Protein AF-A0A3B8K6Z4-F1 (afdb_monomer)

Solvent-accessible surface area (backbone atoms only — not comparable to full-atom values): 6660 Å² total; per-residue (Å²): 126,43,79,52,74,55,60,51,75,61,90,79,35,36,38,36,61,75,48,98,77,53,40,76,33,45,74,73,35,62,36,87,26,73,33,41,31,27,54,95,90,34,55,27,27,73,47,72,39,35,55,56,44,76,47,80,40,57,29,66,82,44,105,39,59,86,55,64,73,95,36,80,36,83,47,77,42,48,54,38,34,87,68,86,64,94,81,50,90,56,41,62,40,37,69,40,63,72,88,80,45,79,64,74,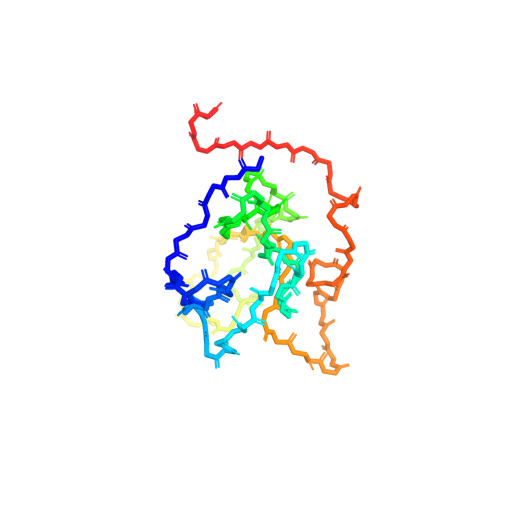60,46,82,89,78,109

Foldseek 3Di:
DAFDPQWDDDPQWIFHRPDPQRDIAGAQDDDPQRAWHHHPSTTDGNWAQFFQDWDWDAPCVDPCCVPPHPDIDIDTAAATDPDDDPDDPPCCRHPNDSVVTDDGDDPVND

Nearest PDB structures (foldseek):
  6jyx-assembly1_A  TM=2.987E-01  e=4.321E+00  Streptococcus pneumoniae TIGR4

Radius of gyration: 16.43 Å; Cα contacts (8 Å, |Δi|>4): 193; chains: 1; bounding box: 33×28×46 Å

Mean predicted aligned error: 4.69 Å

Structure (mmCIF, N/CA/C/O backbone):
data_AF-A0A3B8K6Z4-F1
#
_entry.id   AF-A0A3B8K6Z4-F1
#
loop_
_atom_site.group_PDB
_atom_site.id
_atom_site.type_symbol
_atom_site.label_atom_id
_atom_site.label_alt_id
_atom_site.label_comp_id
_atom_site.label_asym_id
_atom_site.label_entity_id
_atom_site.label_seq_id
_atom_site.pdbx_PDB_ins_code
_atom_site.Cartn_x
_atom_site.Cartn_y
_atom_site.Cartn_z
_atom_site.occupancy
_atom_site.B_iso_or_equiv
_atom_site.auth_seq_id
_atom_site.auth_comp_id
_atom_site.auth_asym_id
_atom_site.auth_atom_id
_atom_site.pdbx_PDB_model_num
ATOM 1 N N . MET A 1 1 ? -7.328 12.685 4.405 1.00 75.38 1 MET A N 1
ATOM 2 C CA . MET A 1 1 ? -7.515 11.283 4.851 1.00 75.38 1 MET A CA 1
ATOM 3 C C . MET A 1 1 ? -8.805 10.777 4.235 1.00 75.38 1 MET A C 1
ATOM 5 O O . MET A 1 1 ? -9.755 11.546 4.183 1.00 75.38 1 MET A O 1
ATOM 9 N N . ARG A 1 2 ? -8.834 9.545 3.719 1.00 90.44 2 ARG A N 1
ATOM 10 C CA . ARG A 1 2 ? -10.030 8.961 3.083 1.00 90.44 2 ARG A CA 1
ATOM 11 C C . ARG A 1 2 ? -10.432 7.709 3.846 1.00 90.44 2 ARG A C 1
ATOM 13 O O . ARG A 1 2 ? -9.551 6.926 4.194 1.00 90.44 2 ARG A O 1
ATOM 20 N N . GLU A 1 3 ? -11.723 7.517 4.098 1.00 96.25 3 GLU A N 1
ATOM 21 C CA . GLU A 1 3 ? -12.206 6.281 4.718 1.00 96.25 3 GLU A CA 1
ATOM 22 C C . GLU A 1 3 ? -11.796 5.070 3.863 1.00 96.25 3 GLU A C 1
ATOM 24 O O . GLU A 1 3 ? -11.894 5.075 2.631 1.00 96.25 3 GLU A O 1
ATOM 29 N N . ALA A 1 4 ? -11.239 4.062 4.526 1.00 96.19 4 ALA A N 1
ATOM 30 C CA . ALA A 1 4 ? -10.802 2.825 3.915 1.00 96.19 4 ALA A CA 1
ATOM 31 C C . ALA A 1 4 ? -12.005 1.951 3.537 1.00 96.19 4 ALA A C 1
ATOM 33 O O . ALA A 1 4 ? -13.109 2.115 4.039 1.00 96.19 4 ALA A O 1
ATOM 34 N N . ARG A 1 5 ? -11.771 0.979 2.657 1.00 94.94 5 ARG A N 1
ATOM 35 C CA . ARG A 1 5 ? -12.731 -0.085 2.344 1.00 94.94 5 ARG A CA 1
ATOM 36 C C . ARG A 1 5 ? -12.217 -1.403 2.918 1.00 94.94 5 ARG A C 1
ATOM 38 O O . ARG A 1 5 ? -11.028 -1.489 3.230 1.00 94.94 5 ARG A O 1
ATOM 45 N N . TYR A 1 6 ? -13.092 -2.407 2.966 1.00 96.62 6 TYR A N 1
ATOM 46 C CA . TYR A 1 6 ? -12.767 -3.781 3.371 1.00 96.62 6 TYR A CA 1
ATOM 47 C C . TYR A 1 6 ? -12.319 -3.869 4.834 1.00 96.62 6 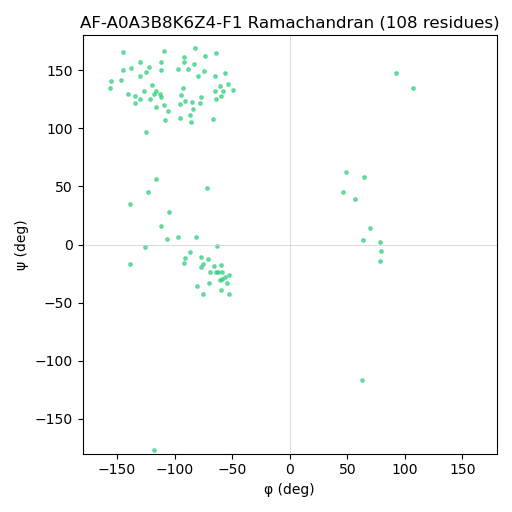TYR A C 1
ATOM 49 O O . TYR A 1 6 ? -11.191 -4.255 5.141 1.00 96.62 6 TYR A O 1
ATOM 57 N N . TYR A 1 7 ? -13.196 -3.427 5.733 1.00 98.00 7 TYR A N 1
ATOM 58 C CA . TYR A 1 7 ? -13.031 -3.631 7.162 1.00 98.00 7 TYR A CA 1
ATOM 59 C C . TYR A 1 7 ? -14.385 -3.848 7.830 1.00 98.00 7 TYR A C 1
ATOM 61 O O . TYR A 1 7 ? -15.395 -3.291 7.391 1.00 98.00 7 TYR A O 1
ATOM 69 N N . THR A 1 8 ? -14.389 -4.609 8.915 1.00 97.81 8 THR A N 1
ATOM 70 C CA . THR A 1 8 ? -15.545 -4.767 9.797 1.00 97.81 8 THR A CA 1
ATOM 71 C C . THR A 1 8 ? -15.266 -4.123 11.152 1.00 97.81 8 THR A C 1
ATOM 73 O O . THR A 1 8 ? -14.116 -3.911 11.547 1.00 97.81 8 THR A O 1
ATOM 76 N N . ARG A 1 9 ? -16.331 -3.759 11.867 1.00 95.69 9 ARG A N 1
ATOM 77 C CA . ARG A 1 9 ? -16.248 -3.223 1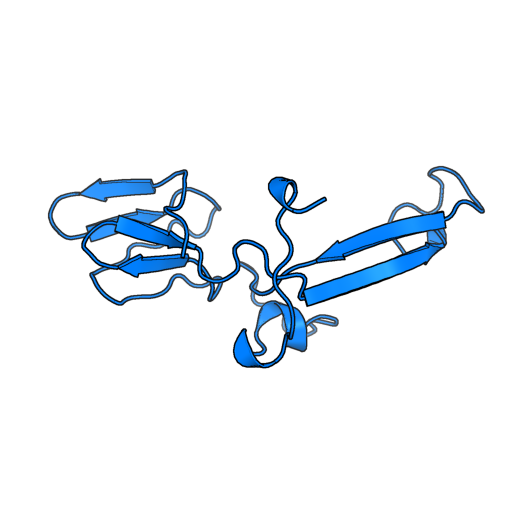3.228 1.00 95.69 9 ARG A CA 1
ATOM 78 C C . ARG A 1 9 ? -16.835 -4.238 14.195 1.00 95.69 9 ARG A C 1
ATOM 80 O O . ARG A 1 9 ? -17.975 -4.660 14.019 1.00 95.69 9 ARG A O 1
ATOM 87 N N . GLN A 1 10 ? -16.076 -4.587 15.226 1.00 92.25 10 GLN A N 1
ATOM 88 C CA . GLN A 1 10 ? -16.514 -5.488 16.289 1.00 92.25 10 GLN A CA 1
ATOM 89 C C . GLN A 1 10 ? -16.324 -4.770 17.628 1.00 92.25 10 GLN A C 1
ATOM 91 O O . GLN A 1 10 ? -15.224 -4.679 18.168 1.00 92.25 10 GLN A O 1
ATOM 96 N N . GLY A 1 11 ? -17.405 -4.169 18.132 1.00 90.56 11 GLY A N 1
ATOM 97 C CA . GLY A 1 11 ? -17.351 -3.305 19.313 1.00 90.56 11 GLY A CA 1
ATOM 98 C C . GLY A 1 11 ? -16.477 -2.064 19.087 1.00 90.56 11 GLY A C 1
ATOM 99 O O . GLY A 1 11 ? -16.801 -1.200 18.263 1.00 90.56 11 GLY A O 1
ATOM 100 N N . ALA A 1 12 ? -15.387 -1.962 19.851 1.00 89.56 12 ALA A N 1
ATOM 101 C CA . ALA A 1 12 ? -14.423 -0.863 19.766 1.00 89.56 12 ALA A CA 1
ATOM 102 C C . ALA A 1 12 ? -13.269 -1.133 18.783 1.00 89.56 12 ALA A C 1
ATOM 104 O O . ALA A 1 12 ? -12.528 -0.208 18.459 1.00 89.56 12 ALA A O 1
ATOM 105 N N . GLU A 1 13 ? -13.117 -2.371 18.309 1.00 94.75 13 GLU A N 1
ATOM 106 C CA . GLU A 1 13 ? -12.033 -2.762 17.411 1.00 94.75 13 GLU A CA 1
ATOM 107 C C . GLU A 1 13 ? -12.469 -2.756 15.945 1.00 94.75 13 GLU A C 1
ATOM 109 O O . GLU A 1 13 ? -13.629 -2.997 15.588 1.00 94.75 13 GLU A O 1
ATOM 114 N N . ILE A 1 14 ? -11.488 -2.501 15.086 1.00 98.00 14 ILE A N 1
ATOM 115 C CA . ILE A 1 14 ? -11.602 -2.505 13.636 1.00 98.00 14 ILE A CA 1
ATOM 116 C C . ILE A 1 14 ? -10.776 -3.659 13.081 1.00 98.00 14 ILE A C 1
ATOM 118 O O . ILE A 1 14 ? -9.591 -3.794 13.382 1.00 98.00 14 ILE A O 1
ATOM 122 N N . PHE A 1 15 ? -11.396 -4.464 12.229 1.00 98.06 15 PHE A N 1
ATOM 123 C CA . PHE A 1 15 ? -10.787 -5.616 11.577 1.00 98.06 15 PHE A CA 1
ATOM 124 C C . PHE A 1 15 ? -10.574 -5.279 10.106 1.00 98.06 15 PHE A C 1
ATOM 126 O O . PHE A 1 15 ? -11.533 -5.168 9.350 1.00 98.06 15 PHE A O 1
ATOM 133 N N . CYS A 1 16 ? -9.324 -5.056 9.703 1.00 98.12 16 CYS A N 1
ATOM 134 C CA . CYS A 1 16 ? -8.966 -4.745 8.321 1.00 98.12 16 CYS A CA 1
ATOM 135 C C . CYS A 1 16 ? -8.816 -6.033 7.506 1.00 98.12 16 CYS A C 1
ATOM 137 O O . CYS A 1 16 ? -7.890 -6.800 7.739 1.00 98.12 16 CYS A O 1
ATOM 139 N N . GLU A 1 17 ? -9.664 -6.221 6.501 1.00 97.62 17 GLU A N 1
ATOM 140 C CA . GLU A 1 17 ? -9.758 -7.441 5.683 1.00 97.62 17 GLU A CA 1
ATOM 14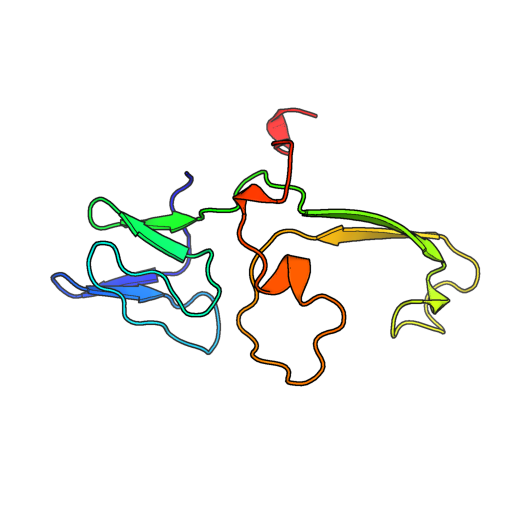1 C C . GLU A 1 17 ? -9.178 -7.238 4.272 1.00 97.62 17 GLU A C 1
ATOM 143 O O . GLU A 1 17 ? -9.241 -8.113 3.415 1.00 97.62 17 GLU A O 1
ATOM 148 N N . LEU A 1 18 ? -8.590 -6.067 4.006 1.00 97.25 18 LEU A N 1
ATOM 149 C CA . LEU A 1 18 ? -8.058 -5.707 2.689 1.00 97.25 18 LEU A CA 1
ATOM 150 C C . LEU A 1 18 ? -6.949 -6.653 2.199 1.00 97.25 18 LEU A C 1
ATOM 152 O O . LEU A 1 18 ? -6.741 -6.794 0.995 1.00 97.25 18 LEU A O 1
ATOM 156 N N . CYS A 1 19 ? -6.173 -7.231 3.113 1.00 97.19 19 CYS A N 1
ATOM 157 C CA . CYS A 1 19 ? -5.079 -8.126 2.766 1.00 97.19 19 CYS A CA 1
ATOM 158 C C . CYS A 1 19 ? -4.943 -9.246 3.806 1.00 97.19 19 CYS A C 1
ATOM 160 O O . CYS A 1 19 ? -5.439 -9.081 4.921 1.00 97.19 19 CYS A O 1
ATOM 162 N N . PRO A 1 20 ? -4.187 -10.320 3.509 1.00 97.19 20 PRO A N 1
ATOM 163 C CA . PRO A 1 20 ? -4.096 -11.505 4.373 1.00 97.19 20 PRO A CA 1
ATOM 164 C C . PRO A 1 20 ? -3.493 -11.291 5.773 1.00 97.19 20 PRO A C 1
ATOM 166 O O . PRO A 1 20 ? -3.365 -12.242 6.529 1.00 97.19 20 PRO A O 1
ATOM 169 N N . GLN A 1 21 ? -3.063 -10.071 6.114 1.00 97.38 21 GLN A N 1
ATOM 170 C CA . GLN A 1 21 ? -2.562 -9.736 7.453 1.00 97.38 21 GLN A CA 1
ATOM 171 C C . GLN A 1 21 ? -3.685 -9.567 8.484 1.00 97.38 21 GLN A C 1
ATOM 173 O O . GLN A 1 21 ? -3.394 -9.575 9.675 1.00 97.38 21 GLN A O 1
ATOM 178 N N . GLU A 1 22 ? -4.928 -9.340 8.035 1.00 96.81 22 GLU A N 1
ATOM 179 C CA . GLU A 1 22 ? -6.131 -9.289 8.883 1.00 96.81 22 GLU A CA 1
ATOM 180 C C . GLU A 1 22 ? -5.960 -8.447 10.163 1.00 96.81 22 GLU A C 1
ATOM 182 O O . GLU A 1 22 ? -6.298 -8.861 11.274 1.00 96.81 22 GLU A O 1
ATOM 187 N N . CYS A 1 23 ? -5.355 -7.258 10.025 1.00 98.00 23 CYS A N 1
ATOM 188 C CA . CYS A 1 23 ? -4.960 -6.451 11.176 1.00 98.00 23 CYS A CA 1
ATOM 189 C C . CYS A 1 23 ? -6.174 -6.094 12.047 1.00 98.00 23 CYS A C 1
ATOM 191 O O . CYS A 1 23 ? -7.138 -5.504 11.554 1.00 98.00 23 CYS A O 1
ATOM 193 N N . ARG A 1 24 ? -6.064 -6.369 13.350 1.00 98.00 24 ARG A N 1
ATOM 194 C CA . ARG A 1 24 ? -7.002 -5.928 14.390 1.00 98.00 24 ARG A CA 1
ATOM 195 C C . ARG A 1 24 ? -6.466 -4.656 15.017 1.00 98.00 24 ARG A C 1
ATOM 197 O O . ARG A 1 24 ? -5.328 -4.641 15.483 1.00 98.00 24 ARG A O 1
ATOM 204 N N . LEU A 1 25 ? -7.242 -3.586 14.936 1.00 98.19 25 LEU A N 1
ATOM 205 C CA . LEU A 1 25 ? -6.786 -2.245 15.259 1.00 98.19 25 LEU A CA 1
ATOM 206 C C . LEU A 1 25 ? -7.769 -1.567 16.209 1.00 98.19 25 LEU A C 1
ATOM 208 O O . LEU A 1 25 ? -8.955 -1.432 15.911 1.00 98.19 25 LEU A O 1
ATOM 212 N N . ALA A 1 26 ? -7.244 -1.094 17.330 1.00 97.88 26 ALA A N 1
ATOM 213 C CA . ALA A 1 26 ? -7.903 -0.150 18.214 1.00 97.88 26 ALA A CA 1
ATOM 214 C C . ALA A 1 26 ? -7.725 1.293 17.709 1.00 97.88 26 ALA A C 1
ATOM 216 O O . ALA A 1 26 ? -6.911 1.571 16.823 1.00 97.88 26 ALA A O 1
ATOM 217 N N . GLU A 1 27 ? -8.466 2.226 18.307 1.00 97.44 27 GLU A N 1
ATOM 218 C CA . GLU A 1 27 ? -8.369 3.660 18.015 1.00 97.44 27 GLU A CA 1
ATOM 219 C C . GLU A 1 27 ? -6.911 4.157 18.045 1.00 97.44 27 GLU A C 1
ATOM 221 O O . GLU A 1 27 ? -6.131 3.833 18.942 1.00 97.44 27 GLU A O 1
ATOM 226 N N . GLY A 1 28 ? -6.520 4.925 17.026 1.00 96.94 28 GLY A N 1
ATOM 227 C CA . GLY A 1 28 ? -5.170 5.465 16.880 1.00 96.94 28 GLY A CA 1
ATOM 228 C C . GLY A 1 28 ? -4.114 4.480 16.362 1.00 96.94 28 GLY A C 1
ATOM 229 O O . GLY A 1 28 ? -3.047 4.939 15.926 1.00 96.94 28 GLY A O 1
ATOM 230 N N . GLN A 1 29 ? -4.382 3.168 16.345 1.00 97.75 29 GLN A N 1
ATOM 231 C CA . GLN A 1 29 ? -3.441 2.162 15.845 1.00 97.75 29 GLN A CA 1
ATOM 232 C C . GLN A 1 29 ? -3.345 2.170 14.319 1.00 97.75 29 GLN A C 1
ATOM 234 O O . GLN A 1 29 ? -4.297 2.478 13.601 1.00 97.75 29 GLN A O 1
ATOM 239 N N . THR A 1 30 ? -2.160 1.817 13.821 1.00 96.62 30 THR A N 1
ATOM 240 C CA . THR A 1 30 ? -1.862 1.711 12.390 1.00 96.62 30 THR A CA 1
ATOM 241 C C . THR A 1 30 ? -1.528 0.265 12.054 1.00 96.62 30 THR A C 1
ATOM 243 O O . THR A 1 30 ? -0.741 -0.372 12.748 1.00 96.62 30 THR A O 1
ATOM 246 N N . GLY A 1 31 ? -2.136 -0.252 10.990 1.00 96.62 31 GLY A N 1
ATOM 247 C CA . GLY A 1 31 ? -1.887 -1.593 10.487 1.00 96.62 31 GLY A CA 1
ATOM 248 C C . GLY A 1 31 ? -0.459 -1.772 9.998 1.00 96.62 31 GLY A C 1
ATOM 249 O O . GLY A 1 31 ? 0.260 -0.815 9.705 1.00 96.62 31 GLY A O 1
ATOM 250 N N . VAL A 1 32 ? -0.075 -3.033 9.832 1.00 96.25 32 VAL A N 1
ATOM 251 C CA . VAL A 1 32 ? 1.301 -3.427 9.514 1.00 96.25 32 VAL A CA 1
ATOM 252 C C . VAL A 1 32 ? 1.835 -2.818 8.208 1.00 96.25 32 VAL A C 1
ATOM 254 O O . VAL A 1 32 ? 3.039 -2.633 8.041 1.00 96.25 32 VAL A O 1
ATOM 257 N N . CYS A 1 33 ? 0.936 -2.449 7.291 1.00 95.44 33 CYS A N 1
ATOM 258 C CA . CYS A 1 33 ? 1.277 -1.767 6.045 1.00 95.44 33 CYS A CA 1
ATOM 259 C C . CYS A 1 33 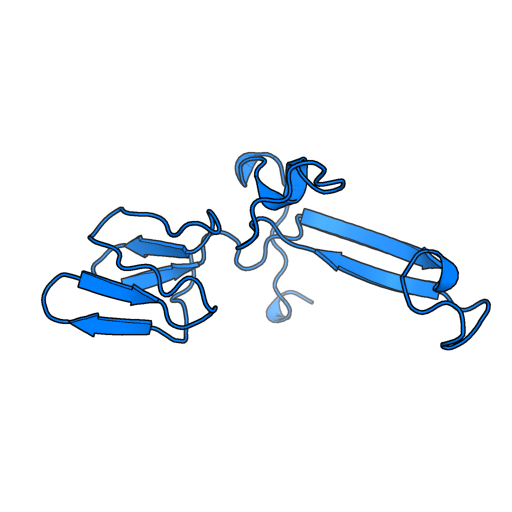? 1.738 -0.310 6.215 1.00 95.44 33 CYS A C 1
ATOM 261 O O . CYS A 1 33 ? 2.220 0.281 5.254 1.00 95.44 33 CYS A O 1
ATOM 263 N N . GLY A 1 34 ? 1.560 0.283 7.400 1.00 94.25 34 GLY A N 1
ATOM 264 C CA . GLY A 1 34 ? 1.943 1.661 7.717 1.00 94.25 34 GLY A CA 1
ATOM 265 C C . GLY A 1 34 ? 0.978 2.742 7.216 1.00 94.25 34 GLY A C 1
ATOM 266 O O . GLY A 1 34 ? 1.158 3.910 7.546 1.00 94.25 34 GLY A O 1
ATOM 267 N N . VAL A 1 35 ? -0.057 2.380 6.447 1.00 94.50 35 VAL A N 1
ATOM 268 C CA . VAL A 1 35 ? -0.933 3.356 5.762 1.00 94.50 35 VAL A CA 1
ATOM 269 C C . VAL A 1 35 ? -2.425 3.202 6.048 1.00 94.50 35 VAL A C 1
ATOM 271 O O . VAL A 1 35 ? -3.221 4.012 5.574 1.00 94.50 35 VAL A O 1
ATOM 274 N N . ARG A 1 36 ? -2.823 2.197 6.834 1.00 96.31 36 ARG A N 1
ATOM 275 C CA . ARG A 1 36 ? -4.200 2.022 7.322 1.00 96.31 36 ARG A CA 1
ATOM 276 C C . ARG A 1 36 ? -4.232 2.319 8.808 1.00 96.31 36 ARG A C 1
ATOM 278 O O . ARG A 1 36 ? -3.525 1.653 9.553 1.00 96.31 36 ARG A O 1
ATOM 285 N N . ARG A 1 37 ? -5.018 3.303 9.231 1.00 96.94 37 ARG A N 1
ATOM 286 C CA . ARG A 1 37 ? -5.083 3.752 10.626 1.00 96.94 37 ARG A CA 1
ATOM 287 C C . ARG A 1 37 ? -6.521 3.821 11.095 1.00 96.94 37 ARG A C 1
ATOM 289 O O . ARG A 1 37 ? -7.378 4.184 10.301 1.00 96.94 37 ARG A O 1
ATOM 296 N N . VAL A 1 38 ? -6.780 3.504 12.357 1.00 97.94 38 VAL A N 1
ATOM 297 C CA . VAL A 1 38 ? -8.083 3.795 12.961 1.00 97.94 38 VAL A CA 1
ATOM 298 C C . VAL A 1 38 ? -8.077 5.230 13.473 1.00 97.94 38 VAL A C 1
ATOM 300 O O . VAL A 1 38 ? -7.199 5.601 14.254 1.00 97.94 38 VAL A O 1
ATOM 303 N N . ALA A 1 39 ? -9.020 6.027 12.986 1.00 96.62 39 ALA A N 1
ATOM 304 C CA . ALA A 1 39 ? -9.255 7.395 13.418 1.00 96.62 39 ALA A CA 1
ATOM 305 C C . ALA A 1 39 ? -10.765 7.640 13.486 1.00 96.62 39 ALA A C 1
ATOM 307 O O . ALA A 1 39 ? -11.481 7.338 12.530 1.00 96.62 39 ALA A O 1
ATOM 308 N N . GLU A 1 40 ? -11.235 8.176 14.610 1.00 94.94 40 GLU A N 1
ATOM 309 C CA . GLU A 1 40 ? -12.647 8.494 14.855 1.00 94.94 40 GLU A CA 1
ATOM 310 C C . GLU A 1 40 ? -13.558 7.263 14.696 1.00 94.94 40 GLU A C 1
ATOM 312 O O . GLU A 1 40 ? -14.654 7.322 14.134 1.00 94.94 40 GLU A O 1
ATOM 317 N N . GLY A 1 41 ? -13.088 6.102 15.166 1.00 94.38 41 GLY A N 1
ATOM 318 C CA . GLY A 1 41 ? -13.818 4.838 15.084 1.00 94.38 41 GLY A CA 1
ATOM 319 C C . GLY A 1 41 ? -13.959 4.269 13.669 1.00 94.38 41 GLY A C 1
ATOM 320 O O . GLY A 1 41 ? -14.780 3.373 13.460 1.00 94.38 41 GLY A O 1
ATOM 321 N N . LYS A 1 42 ? -13.188 4.777 12.700 1.00 96.62 42 LYS A N 1
ATOM 322 C CA . LYS A 1 42 ? -13.185 4.337 11.300 1.00 96.62 42 LYS A CA 1
ATOM 323 C C . LYS A 1 42 ? -11.789 3.947 10.852 1.00 96.62 42 LYS A C 1
ATOM 325 O O . LYS A 1 42 ? -10.802 4.555 11.260 1.00 96.62 42 LYS A O 1
ATOM 330 N N . LEU A 1 43 ? -11.695 2.981 9.941 1.00 98.00 43 LEU A N 1
ATOM 331 C CA . LEU A 1 43 ? -10.439 2.736 9.240 1.00 98.00 43 LEU A CA 1
ATOM 332 C C . LEU A 1 43 ? -10.249 3.808 8.162 1.00 98.00 43 LEU A C 1
ATOM 334 O O . LEU A 1 43 ? -11.107 3.987 7.303 1.00 98.00 43 LEU A O 1
ATOM 338 N N . VAL A 1 44 ? -9.109 4.488 8.158 1.00 97.38 44 VAL A N 1
ATOM 339 C CA . VAL A 1 44 ? -8.746 5.499 7.161 1.00 97.38 44 VAL A CA 1
ATOM 340 C C . VAL A 1 44 ? -7.437 5.151 6.459 1.00 97.38 44 VAL A C 1
ATOM 342 O O . VAL A 1 44 ? -6.557 4.477 6.998 1.00 97.38 44 VAL A O 1
ATOM 345 N N . THR A 1 45 ? -7.307 5.634 5.229 1.00 94.56 45 THR A N 1
ATOM 346 C CA . THR A 1 45 ? -6.097 5.568 4.413 1.00 94.56 45 THR A CA 1
ATOM 347 C C . THR A 1 45 ? -5.275 6.842 4.569 1.00 94.56 45 THR A C 1
ATOM 349 O O . THR A 1 45 ? -5.785 7.950 4.368 1.00 94.56 45 THR A O 1
ATOM 352 N N . LEU A 1 46 ? -3.984 6.676 4.862 1.00 92.25 46 LEU A N 1
ATOM 353 C CA . LEU A 1 46 ? -3.029 7.770 5.063 1.00 92.25 46 LEU A CA 1
ATOM 354 C C . LEU A 1 46 ? -2.283 8.202 3.792 1.00 92.25 46 LEU A C 1
ATOM 356 O O . LEU A 1 46 ? -1.701 9.280 3.794 1.00 92.25 46 LEU A O 1
ATOM 360 N N . ASN A 1 47 ? -2.296 7.385 2.738 1.00 91.38 47 ASN A N 1
ATOM 361 C CA . ASN A 1 47 ? -1.565 7.606 1.483 1.00 91.38 47 ASN A CA 1
ATOM 362 C C . ASN A 1 47 ? -2.487 7.899 0.282 1.00 91.38 47 ASN A C 1
ATOM 364 O O . ASN A 1 47 ? -2.073 7.776 -0.868 1.00 91.38 47 ASN A O 1
ATOM 368 N N . TYR A 1 48 ? -3.756 8.248 0.526 1.00 89.88 48 TYR A N 1
ATOM 369 C CA . TYR A 1 48 ? -4.673 8.592 -0.560 1.00 89.88 48 TYR A CA 1
ATOM 370 C C . TYR A 1 48 ? -4.138 9.800 -1.339 1.00 89.88 48 TYR A C 1
ATOM 372 O O . TYR A 1 48 ? -3.702 10.764 -0.713 1.00 89.88 48 TYR A O 1
ATOM 380 N N . ALA A 1 49 ? -4.200 9.735 -2.674 1.00 88.00 49 ALA A N 1
ATOM 381 C CA . ALA A 1 49 ? -3.669 10.741 -3.604 1.00 88.00 49 ALA A CA 1
ATOM 382 C C . ALA A 1 49 ? -2.141 10.934 -3.569 1.00 88.00 49 ALA A C 1
ATOM 384 O O . ALA A 1 49 ? -1.623 11.803 -4.263 1.00 88.00 49 ALA A O 1
ATOM 385 N N . LEU A 1 50 ? -1.406 10.145 -2.779 1.00 88.19 50 LEU A N 1
ATOM 386 C CA . LEU A 1 50 ? 0.040 10.279 -2.649 1.00 88.19 50 LEU A CA 1
ATOM 387 C C . LEU A 1 50 ? 0.743 9.463 -3.739 1.00 88.19 50 LEU A C 1
ATOM 389 O O . LEU A 1 50 ? 0.744 8.227 -3.693 1.00 88.19 50 LEU A O 1
ATOM 393 N N . CYS A 1 51 ? 1.382 10.148 -4.684 1.00 87.25 51 CYS A N 1
ATOM 394 C CA . CYS A 1 51 ? 2.284 9.527 -5.647 1.00 87.25 51 CYS A CA 1
ATOM 395 C C . CYS A 1 51 ? 3.684 9.424 -5.029 1.00 87.25 51 CYS A C 1
ATOM 397 O O . CYS A 1 51 ? 4.389 10.420 -4.903 1.00 87.25 51 CYS A O 1
ATOM 399 N N . GLY A 1 52 ? 4.086 8.219 -4.624 1.00 87.12 52 GLY A N 1
ATOM 400 C CA . GLY A 1 52 ? 5.410 7.984 -4.041 1.00 87.12 52 GLY A CA 1
ATOM 401 C C . GLY A 1 52 ? 6.506 7.858 -5.100 1.00 87.12 52 GLY A C 1
ATOM 402 O O . GLY A 1 52 ? 7.628 8.308 -4.897 1.00 87.12 52 GLY A O 1
ATOM 403 N N . ALA A 1 53 ? 6.181 7.254 -6.242 1.00 88.31 53 ALA A N 1
ATOM 404 C CA . ALA A 1 53 ? 7.075 7.164 -7.387 1.00 88.31 53 ALA A CA 1
ATOM 405 C C . ALA A 1 53 ? 6.274 7.003 -8.679 1.00 88.31 53 ALA A C 1
ATOM 407 O O . ALA A 1 53 ? 5.306 6.239 -8.724 1.00 88.31 53 ALA A O 1
ATOM 408 N N . ILE A 1 54 ? 6.729 7.674 -9.733 1.00 89.50 54 ILE A N 1
ATOM 409 C CA . ILE A 1 54 ? 6.229 7.525 -11.095 1.00 89.50 54 ILE A CA 1
ATOM 410 C C . ILE A 1 54 ? 7.425 7.431 -12.036 1.00 89.50 54 ILE A C 1
ATOM 412 O O . ILE A 1 54 ? 8.324 8.262 -11.962 1.00 89.50 54 ILE A O 1
ATOM 416 N N . ASN A 1 55 ? 7.471 6.400 -12.875 1.00 91.25 55 ASN A N 1
ATOM 417 C CA . ASN A 1 55 ? 8.546 6.210 -13.847 1.00 91.25 55 ASN A CA 1
ATOM 418 C C . ASN A 1 55 ? 8.003 5.558 -15.119 1.00 91.25 55 ASN A C 1
ATOM 420 O O . ASN A 1 55 ? 7.189 4.637 -15.037 1.00 91.25 55 ASN A O 1
ATOM 424 N N . MET A 1 56 ? 8.504 5.999 -16.270 1.00 95.25 56 MET A N 1
ATOM 425 C CA . MET A 1 56 ? 8.437 5.235 -17.515 1.00 95.25 56 MET A CA 1
ATOM 426 C C . MET A 1 56 ? 9.701 4.381 -17.596 1.00 95.25 56 MET A C 1
ATOM 428 O O . MET A 1 56 ? 10.806 4.906 -17.486 1.00 95.25 56 MET A O 1
ATOM 432 N N . ASP A 1 57 ? 9.535 3.072 -17.731 1.00 93.69 57 ASP A N 1
ATOM 433 C CA . ASP A 1 57 ? 10.626 2.103 -17.840 1.00 93.69 57 ASP A CA 1
ATOM 434 C C . ASP A 1 57 ? 10.365 1.186 -19.045 1.00 93.69 57 ASP A C 1
ATOM 436 O O . ASP A 1 57 ? 9.203 0.995 -19.399 1.00 93.69 57 ASP A O 1
ATOM 440 N N . PRO A 1 58 ? 11.387 0.545 -19.634 1.00 94.38 58 PRO A N 1
ATOM 441 C CA . PRO A 1 58 ? 11.160 -0.549 -20.573 1.00 94.38 58 PRO A CA 1
ATOM 442 C C . PRO A 1 58 ? 10.517 -1.745 -19.858 1.00 94.38 58 PRO A C 1
ATOM 444 O O . PRO A 1 58 ? 10.817 -2.032 -18.688 1.00 94.38 58 PRO A O 1
ATOM 447 N N . ILE A 1 59 ? 9.642 -2.466 -20.556 1.00 94.88 59 ILE A N 1
ATOM 448 C CA . ILE A 1 59 ? 8.891 -3.597 -19.997 1.00 94.88 59 ILE A CA 1
ATOM 449 C C . ILE A 1 59 ? 9.794 -4.713 -19.452 1.00 94.88 59 ILE A C 1
ATOM 451 O O . ILE A 1 59 ? 9.457 -5.355 -18.455 1.00 94.88 59 ILE A O 1
ATOM 455 N N . GLU A 1 60 ? 10.990 -4.879 -20.019 1.00 94.75 60 GLU A N 1
ATOM 456 C CA . GLU A 1 60 ? 11.990 -5.880 -19.640 1.00 94.75 60 GLU A CA 1
ATOM 457 C C . GLU A 1 60 ? 12.564 -5.662 -18.234 1.00 94.75 60 GLU A C 1
ATOM 459 O O . GLU A 1 60 ? 13.111 -6.592 -17.640 1.00 94.75 60 GLU A O 1
ATOM 464 N N . LYS A 1 61 ? 12.421 -4.458 -17.661 1.00 92.50 61 LYS A N 1
ATOM 465 C CA . LYS A 1 61 ? 12.784 -4.191 -16.258 1.00 92.50 61 LYS A CA 1
ATOM 466 C C . LYS A 1 61 ? 11.838 -4.899 -15.280 1.00 92.50 61 LYS A C 1
ATOM 468 O O . LYS A 1 61 ? 12.180 -5.098 -14.113 1.00 92.50 61 LYS A O 1
ATOM 473 N N . LYS A 1 62 ? 10.618 -5.226 -15.712 1.00 91.25 62 LYS A N 1
ATOM 474 C CA . LYS A 1 62 ? 9.603 -5.919 -14.907 1.00 91.25 62 LYS A CA 1
ATOM 475 C C . LYS A 1 62 ? 9.715 -7.432 -15.118 1.00 91.25 62 LYS A C 1
ATOM 477 O O . LYS A 1 62 ? 10.268 -7.864 -16.126 1.00 91.25 62 LYS A O 1
ATOM 482 N N . PRO A 1 63 ? 9.163 -8.269 -14.217 1.00 89.44 63 PRO A N 1
ATOM 483 C CA . PRO A 1 63 ? 9.114 -9.724 -14.401 1.00 89.44 63 PRO A CA 1
ATOM 484 C C . PRO A 1 63 ? 8.091 -10.137 -15.485 1.00 89.44 63 PRO A C 1
ATOM 486 O O . PRO A 1 63 ? 7.243 -10.993 -15.259 1.00 89.44 63 PRO A O 1
ATOM 489 N N . LEU A 1 64 ? 8.146 -9.487 -16.651 1.00 89.06 64 LEU A N 1
ATOM 490 C CA . LEU A 1 64 ? 7.228 -9.572 -17.788 1.00 89.06 64 LEU A CA 1
ATOM 491 C C . LEU A 1 64 ? 8.012 -9.584 -19.119 1.00 89.06 64 LEU A C 1
ATOM 493 O O . LEU A 1 64 ? 7.561 -9.035 -20.114 1.00 89.06 64 LEU A O 1
ATOM 497 N N . TYR A 1 65 ? 9.197 -10.200 -19.149 1.00 87.06 65 TYR A N 1
ATOM 498 C CA . TYR A 1 65 ? 10.176 -10.056 -20.241 1.00 87.06 65 TYR A CA 1
ATOM 499 C C . TYR A 1 65 ? 9.644 -10.361 -21.659 1.00 87.06 65 TYR A C 1
ATOM 501 O O . TYR A 1 65 ? 10.062 -9.736 -22.626 1.00 87.06 65 TYR A O 1
ATOM 509 N N . HIS A 1 66 ? 8.709 -11.305 -21.803 1.00 93.31 66 HIS A N 1
ATOM 510 C CA . HIS A 1 66 ? 8.118 -11.666 -23.103 1.00 93.31 66 HIS A CA 1
ATOM 511 C C . HIS A 1 66 ? 6.769 -10.988 -23.387 1.00 93.31 66 HIS A C 1
ATOM 513 O O . HIS A 1 66 ? 6.103 -11.313 -24.369 1.00 93.31 66 HIS A O 1
ATOM 519 N N . PHE A 1 67 ? 6.340 -10.067 -22.529 1.00 93.94 67 PHE A N 1
ATOM 520 C CA . PHE A 1 67 ? 5.100 -9.323 -22.688 1.00 93.94 67 PHE A CA 1
ATOM 521 C C . PHE A 1 67 ? 5.423 -7.992 -23.376 1.00 93.94 67 PHE A C 1
ATOM 523 O O . PHE A 1 67 ? 6.058 -7.145 -22.771 1.00 93.94 67 PHE A O 1
ATOM 530 N N . TYR A 1 68 ? 5.025 -7.832 -24.642 1.00 95.69 68 TYR A N 1
ATOM 531 C CA . TYR A 1 68 ? 5.296 -6.645 -25.480 1.00 95.69 68 TYR A CA 1
ATOM 532 C C . TYR A 1 68 ? 6.764 -6.158 -25.509 1.00 95.69 68 TYR A C 1
ATOM 534 O O . TYR A 1 68 ? 7.032 -5.020 -25.130 1.00 95.69 68 TYR A O 1
ATOM 542 N N . PRO A 1 69 ? 7.723 -6.970 -25.994 1.00 95.50 69 PRO A N 1
ATOM 543 C CA . PRO A 1 69 ? 9.137 -6.586 -26.012 1.00 95.50 69 PRO A CA 1
ATOM 544 C C . PRO A 1 69 ? 9.400 -5.240 -26.707 1.00 95.50 69 PRO A C 1
ATOM 546 O O . PRO A 1 69 ? 8.836 -4.959 -27.768 1.00 95.50 69 PRO A O 1
ATOM 549 N N . GLY A 1 70 ? 10.278 -4.427 -26.120 1.00 94.75 70 GLY A N 1
ATOM 550 C CA . GLY A 1 70 ? 10.669 -3.100 -26.601 1.00 94.75 70 GLY A CA 1
ATOM 551 C C . GLY A 1 70 ? 9.674 -1.975 -26.302 1.00 94.75 70 GLY A C 1
ATOM 552 O O . GLY A 1 70 ? 9.911 -0.847 -26.730 1.00 94.75 70 GLY A O 1
ATOM 553 N N . TRP A 1 71 ? 8.566 -2.255 -25.608 1.00 96.81 71 TRP A N 1
ATOM 554 C CA . TRP A 1 71 ? 7.587 -1.236 -25.225 1.00 96.81 71 TRP A CA 1
ATOM 555 C C . TRP A 1 71 ? 7.920 -0.590 -23.880 1.00 96.81 71 TRP A C 1
ATOM 557 O O . TRP A 1 71 ? 8.465 -1.225 -22.973 1.00 96.81 71 TRP A O 1
ATOM 567 N N . ASP A 1 72 ? 7.496 0.665 -23.736 1.00 95.50 72 ASP A N 1
ATOM 568 C CA . ASP A 1 72 ? 7.518 1.374 -22.462 1.00 95.50 72 ASP A CA 1
ATOM 569 C C . ASP A 1 72 ? 6.328 0.970 -21.575 1.00 95.50 72 ASP A C 1
ATOM 571 O O . ASP A 1 72 ? 5.205 0.762 -22.043 1.00 95.50 72 ASP A O 1
ATOM 575 N N . ILE A 1 73 ? 6.561 0.916 -20.263 1.00 94.94 73 ILE A N 1
ATOM 576 C CA . ILE A 1 73 ? 5.552 0.665 -19.235 1.00 94.94 73 ILE A CA 1
ATOM 577 C C . ILE A 1 73 ? 5.573 1.767 -18.169 1.00 94.94 73 ILE A C 1
ATOM 579 O O . ILE A 1 73 ? 6.618 2.114 -17.611 1.00 94.94 73 ILE A O 1
ATOM 583 N N . LEU A 1 74 ? 4.389 2.288 -17.836 1.00 93.12 74 LEU A N 1
ATOM 584 C CA . LEU A 1 74 ? 4.212 3.219 -16.725 1.00 93.12 74 LEU A CA 1
ATOM 585 C C . LEU A 1 74 ? 4.200 2.459 -15.396 1.00 93.12 74 LEU A C 1
ATOM 587 O O . LEU A 1 74 ? 3.351 1.603 -15.148 1.00 93.12 74 LEU A O 1
ATOM 591 N N . SER A 1 75 ? 5.122 2.815 -14.508 1.00 91.12 75 SER A N 1
ATOM 592 C CA . SER A 1 75 ? 5.166 2.341 -13.128 1.00 91.12 75 SER A CA 1
ATOM 593 C C . SER A 1 75 ? 4.724 3.448 -12.187 1.00 91.12 75 SER A C 1
ATOM 595 O O . SER A 1 75 ? 5.430 4.441 -12.038 1.00 91.12 75 SER A O 1
ATOM 597 N N . LEU A 1 76 ? 3.593 3.244 -11.516 1.00 88.81 76 LEU A N 1
ATOM 598 C CA . LEU A 1 76 ? 3.073 4.145 -10.492 1.00 88.81 76 LEU A CA 1
ATOM 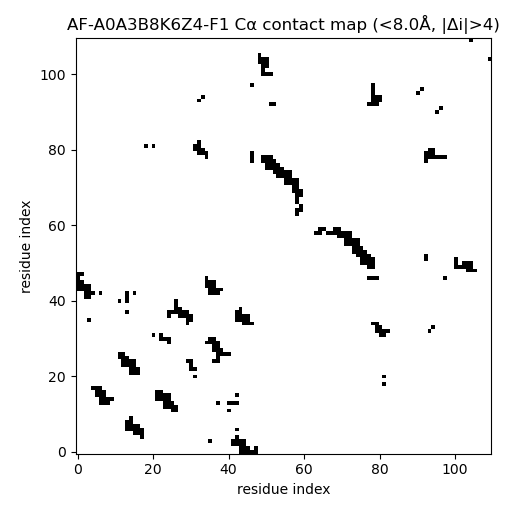599 C C . LEU A 1 76 ? 3.005 3.413 -9.150 1.00 88.81 76 LEU A C 1
ATOM 601 O O . LEU A 1 76 ? 2.462 2.312 -9.060 1.00 88.81 76 LEU A O 1
ATOM 605 N N . GLY A 1 77 ? 3.557 4.025 -8.106 1.00 89.06 77 GLY A N 1
ATOM 606 C CA . GLY A 1 77 ? 3.580 3.475 -6.755 1.00 89.06 77 GLY A CA 1
ATOM 607 C C . GLY A 1 77 ? 3.272 4.528 -5.697 1.00 89.06 77 GLY A C 1
ATOM 608 O O . GLY A 1 77 ? 3.553 5.713 -5.864 1.00 89.06 77 GLY A O 1
ATOM 609 N N . THR A 1 78 ? 2.711 4.075 -4.579 1.00 90.81 78 THR A N 1
ATOM 610 C CA . THR A 1 78 ? 2.468 4.889 -3.381 1.00 90.81 78 THR A CA 1
ATOM 611 C C . THR A 1 78 ? 3.267 4.337 -2.197 1.00 90.81 78 THR A C 1
ATOM 613 O O . THR A 1 78 ? 4.045 3.393 -2.348 1.00 90.81 78 THR A O 1
ATOM 616 N N . THR A 1 79 ? 3.098 4.930 -1.020 1.00 92.50 79 THR A N 1
ATOM 617 C CA . THR A 1 79 ? 3.769 4.491 0.206 1.00 92.50 79 THR A CA 1
ATOM 618 C C . THR A 1 79 ? 3.053 3.336 0.892 1.00 92.50 79 THR A C 1
ATOM 620 O O . THR A 1 79 ? 1.839 3.182 0.765 1.00 92.50 79 THR A O 1
ATOM 623 N N . GLY A 1 80 ? 3.797 2.551 1.670 1.00 93.62 80 GLY A N 1
ATOM 624 C CA . GLY A 1 80 ? 3.272 1.442 2.468 1.00 93.62 8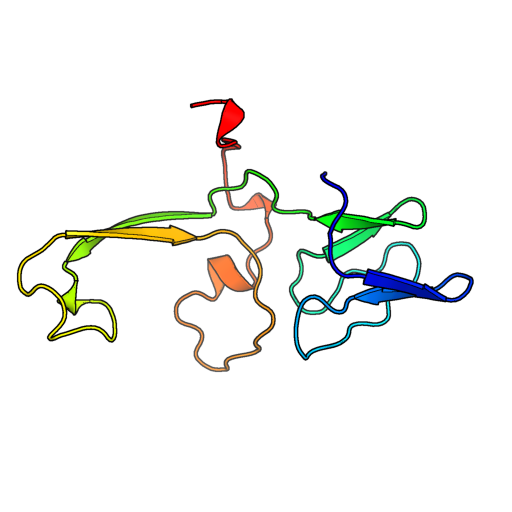0 GLY A CA 1
ATOM 625 C C . GLY A 1 80 ? 3.296 0.089 1.755 1.00 93.62 80 GLY A C 1
ATOM 626 O O . GLY A 1 80 ? 3.163 -0.013 0.539 1.00 93.62 80 GLY A O 1
ATOM 627 N N . CYS A 1 81 ? 3.480 -0.981 2.530 1.00 94.62 81 CYS A N 1
ATOM 628 C CA . CYS A 1 81 ? 3.527 -2.355 2.029 1.00 94.62 81 CYS A CA 1
ATOM 629 C C . CYS A 1 81 ? 3.163 -3.345 3.139 1.00 94.62 81 CYS A C 1
ATOM 631 O O . CYS A 1 81 ? 3.670 -3.2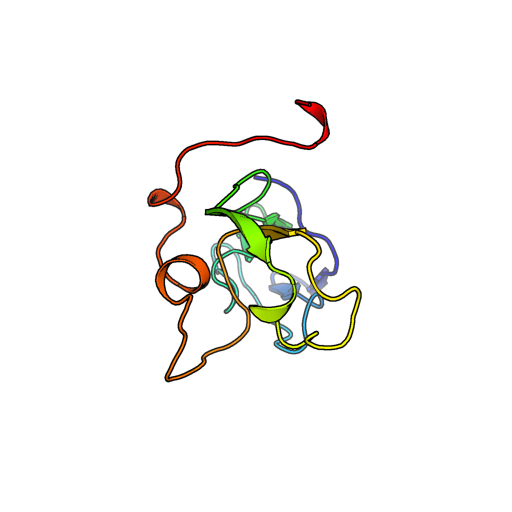41 4.253 1.00 94.62 81 CYS A O 1
ATOM 633 N N . ASN A 1 82 ? 2.317 -4.332 2.845 1.00 95.62 82 ASN A N 1
ATOM 634 C CA . ASN A 1 82 ? 1.919 -5.381 3.791 1.00 95.62 82 ASN A CA 1
ATOM 635 C C . ASN A 1 82 ? 2.944 -6.532 3.920 1.00 95.62 82 ASN A C 1
ATOM 637 O O . ASN A 1 82 ? 2.661 -7.521 4.595 1.00 95.62 82 ASN A O 1
ATOM 641 N N . LEU A 1 83 ? 4.117 -6.413 3.287 1.00 95.19 83 LEU A N 1
ATOM 642 C CA . LEU A 1 83 ? 5.205 -7.395 3.318 1.00 95.19 83 LEU A CA 1
ATOM 643 C C . LEU A 1 83 ? 6.431 -6.861 4.073 1.00 95.19 83 LEU A C 1
ATOM 645 O O . LEU A 1 83 ? 6.713 -5.661 4.067 1.00 95.19 83 LEU A O 1
ATOM 649 N N . HIS A 1 84 ? 7.197 -7.764 4.688 1.00 92.06 84 HIS A N 1
ATOM 650 C CA . HIS A 1 84 ? 8.426 -7.469 5.442 1.00 92.06 84 HIS A CA 1
ATOM 651 C C . HIS A 1 84 ? 9.653 -8.118 4.793 1.00 92.06 84 HIS A C 1
ATOM 653 O O . HIS A 1 84 ? 10.357 -8.912 5.407 1.00 92.06 84 HIS A O 1
ATOM 659 N N . CYS A 1 85 ? 9.891 -7.820 3.517 1.00 94.56 85 CYS A N 1
ATOM 660 C CA . CYS A 1 85 ? 11.018 -8.388 2.782 1.00 94.56 85 CYS A CA 1
ATOM 661 C C . CYS A 1 85 ? 12.360 -7.931 3.382 1.00 94.56 85 CYS A C 1
ATOM 663 O O . CYS A 1 85 ? 12.622 -6.730 3.432 1.00 94.56 85 CYS A O 1
ATOM 665 N N . SER A 1 86 ? 13.238 -8.874 3.743 1.00 93.88 86 SER A N 1
ATOM 666 C CA . SER A 1 86 ? 14.580 -8.578 4.280 1.00 93.88 86 SER A CA 1
ATOM 667 C C . SER A 1 86 ? 15.484 -7.827 3.293 1.00 93.88 86 SER A C 1
ATOM 669 O O . SER A 1 86 ? 16.391 -7.117 3.708 1.00 93.88 86 SER A O 1
ATOM 671 N N . PHE A 1 87 ? 15.213 -7.951 1.989 1.00 94.25 87 PHE A N 1
ATOM 672 C CA . PHE A 1 87 ? 15.982 -7.334 0.900 1.00 94.25 87 PHE A CA 1
ATOM 673 C C . PHE A 1 87 ? 15.096 -6.443 0.019 1.00 94.25 87 PHE A C 1
ATOM 675 O O . PHE A 1 87 ? 15.104 -6.534 -1.209 1.00 94.25 87 PHE A O 1
ATOM 682 N N . CYS A 1 88 ? 14.258 -5.615 0.647 1.00 94.06 88 CYS A N 1
ATOM 683 C CA . CYS A 1 88 ? 13.332 -4.751 -0.078 1.00 94.06 88 CYS A CA 1
ATOM 684 C C . CYS A 1 88 ? 14.080 -3.673 -0.883 1.00 94.06 88 CYS A C 1
ATOM 686 O O . CYS A 1 88 ? 14.563 -2.696 -0.319 1.00 94.06 88 CYS A O 1
ATOM 688 N N . GLN A 1 89 ? 14.100 -3.807 -2.212 1.00 91.75 89 GLN A N 1
ATOM 689 C CA . GLN A 1 89 ? 14.664 -2.793 -3.119 1.00 91.75 89 GLN A CA 1
ATOM 690 C C . GLN A 1 89 ? 13.889 -1.463 -3.076 1.00 91.75 89 GLN A C 1
ATOM 692 O O . GLN A 1 89 ? 14.443 -0.407 -3.348 1.00 91.75 89 GLN A O 1
ATOM 697 N N . ASN A 1 90 ? 12.614 -1.509 -2.677 1.00 92.06 90 ASN A N 1
ATOM 698 C CA . ASN A 1 90 ? 11.736 -0.344 -2.557 1.00 92.06 90 ASN A CA 1
ATOM 699 C C . ASN A 1 90 ? 11.520 0.071 -1.091 1.00 92.06 90 ASN A C 1
ATOM 701 O O . ASN A 1 90 ? 10.457 0.597 -0.758 1.00 92.06 90 ASN A O 1
ATOM 705 N N . TRP A 1 91 ? 12.481 -0.198 -0.197 1.00 93.12 91 TRP A N 1
ATOM 706 C CA . TRP A 1 91 ? 12.314 0.014 1.248 1.00 93.12 91 TRP A CA 1
ATOM 707 C C . TRP A 1 91 ? 11.840 1.431 1.591 1.00 93.12 91 TRP A C 1
ATOM 709 O O . TRP A 1 91 ? 10.913 1.586 2.383 1.00 93.12 91 TRP A O 1
ATOM 719 N N . THR A 1 92 ? 12.398 2.454 0.940 1.00 90.69 92 THR A N 1
ATOM 720 C CA . THR A 1 92 ? 12.026 3.859 1.163 1.00 90.69 92 THR A CA 1
ATOM 721 C C . THR A 1 92 ? 10.548 4.123 0.867 1.00 90.69 92 THR A C 1
ATOM 723 O O . THR A 1 92 ? 9.889 4.811 1.629 1.00 90.69 92 THR A O 1
ATOM 726 N N . LEU A 1 93 ? 9.973 3.516 -0.174 1.00 90.56 93 LEU A N 1
ATOM 727 C CA . LEU A 1 93 ? 8.534 3.626 -0.460 1.00 90.56 93 LEU A CA 1
ATOM 728 C C . LEU A 1 93 ? 7.697 2.771 0.500 1.00 90.56 93 LEU A C 1
ATOM 730 O O . LEU A 1 93 ? 6.653 3.189 0.996 1.00 90.56 93 LEU A O 1
ATOM 734 N N . ALA A 1 94 ? 8.154 1.548 0.763 1.00 92.62 94 ALA A N 1
ATOM 735 C CA . ALA A 1 94 ? 7.416 0.575 1.556 1.00 92.62 94 ALA A CA 1
ATOM 736 C C . ALA A 1 94 ? 7.349 0.944 3.047 1.00 92.62 94 ALA A C 1
ATOM 738 O O . ALA A 1 94 ? 6.373 0.598 3.715 1.00 92.62 94 ALA A O 1
ATOM 739 N N . ARG A 1 95 ? 8.400 1.585 3.574 1.00 88.88 95 ARG A N 1
ATOM 740 C CA . ARG A 1 95 ? 8.642 1.806 5.010 1.00 88.88 95 ARG A CA 1
ATOM 741 C C . ARG A 1 95 ? 9.168 3.200 5.352 1.00 88.88 95 ARG A C 1
ATOM 743 O O . ARG A 1 95 ? 9.080 3.582 6.518 1.00 88.88 95 ARG A O 1
ATOM 750 N N . GLY A 1 96 ? 9.686 3.957 4.385 1.00 80.88 96 GLY A N 1
ATOM 751 C CA . GLY A 1 96 ? 9.984 5.374 4.584 1.00 80.88 96 GLY A CA 1
ATOM 752 C C . GLY A 1 96 ? 8.683 6.134 4.822 1.00 80.88 96 GLY A C 1
ATOM 753 O O . GLY A 1 96 ? 7.675 5.906 4.153 1.00 80.88 96 GLY A O 1
ATOM 754 N N . GLY A 1 97 ? 8.664 6.969 5.860 1.00 76.88 97 GLY A N 1
ATOM 755 C CA . GLY A 1 97 ? 7.458 7.687 6.263 1.00 76.88 97 GLY A CA 1
ATOM 756 C C . GLY A 1 97 ? 6.882 8.523 5.117 1.00 76.88 97 GLY A C 1
ATOM 757 O O . GLY A 1 97 ? 7.623 9.068 4.302 1.00 76.88 97 GLY A O 1
ATOM 758 N N . LYS A 1 98 ? 5.553 8.667 5.086 1.00 71.69 98 LYS A N 1
ATOM 759 C CA . LYS A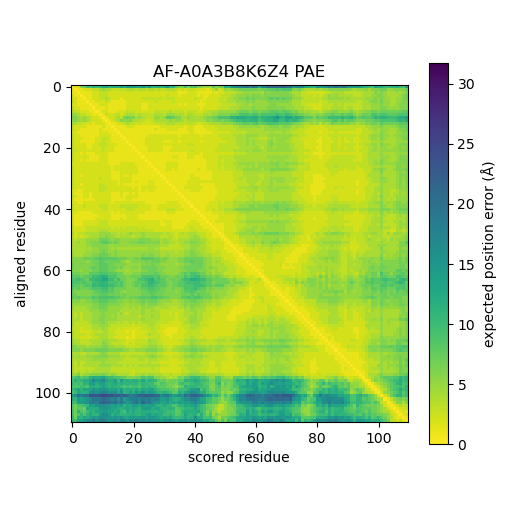 1 98 ? 4.825 9.422 4.047 1.00 71.69 98 LYS A CA 1
ATOM 760 C C . LYS A 1 98 ? 5.325 10.859 3.837 1.00 71.69 98 LYS A C 1
ATOM 762 O O . LYS A 1 98 ? 5.194 11.379 2.740 1.00 71.69 98 LYS A O 1
ATOM 767 N N . GLU A 1 99 ? 5.921 11.462 4.867 1.00 73.44 99 GLU A N 1
ATOM 768 C CA . GLU A 1 99 ? 6.474 12.825 4.859 1.00 73.44 99 GLU A CA 1
ATOM 769 C C . GLU A 1 99 ? 7.588 13.014 3.812 1.00 73.44 99 GLU A C 1
ATOM 771 O O . GLU A 1 99 ? 7.927 14.135 3.453 1.00 73.44 99 GLU A O 1
ATOM 776 N N . GLN A 1 100 ? 8.171 11.915 3.321 1.00 70.50 100 GLN A N 1
ATOM 777 C CA . GLN A 1 100 ? 9.235 11.932 2.316 1.00 70.50 100 GLN A CA 1
ATOM 778 C C . GLN A 1 100 ? 8.727 12.210 0.894 1.00 70.50 100 GLN A C 1
ATOM 780 O O . GLN A 1 100 ? 9.540 12.426 -0.002 1.00 70.50 100 GLN A O 1
ATOM 785 N N . PHE A 1 101 ? 7.411 12.195 0.666 1.00 72.50 101 PHE A N 1
ATOM 786 C CA . PHE A 1 101 ? 6.828 12.299 -0.668 1.00 72.50 101 PHE A CA 1
ATOM 787 C C . PHE A 1 101 ? 6.005 13.580 -0.778 1.00 72.50 101 PHE A C 1
ATOM 789 O O . PHE A 1 101 ? 5.035 13.780 -0.046 1.00 72.50 101 PHE A O 1
ATOM 796 N N . ALA A 1 102 ? 6.423 14.457 -1.690 1.00 56.19 102 ALA A N 1
ATOM 797 C CA . ALA A 1 102 ? 5.761 15.722 -1.965 1.00 56.19 102 ALA A CA 1
ATOM 798 C C . ALA A 1 102 ? 4.745 15.553 -3.101 1.00 56.19 102 ALA A C 1
ATOM 800 O O . ALA A 1 102 ? 5.056 14.973 -4.139 1.00 56.19 102 ALA A O 1
ATOM 801 N N . GLY A 1 103 ? 3.554 16.117 -2.911 1.00 68.88 103 GLY A N 1
ATOM 802 C CA . GLY A 1 103 ? 2.508 16.179 -3.929 1.00 68.88 103 GLY A CA 1
ATOM 803 C C . GLY A 1 103 ? 1.344 15.227 -3.665 1.00 68.88 103 GLY A C 1
ATOM 804 O O . GLY A 1 103 ? 1.516 14.053 -3.335 1.00 68.88 103 GLY A O 1
ATOM 805 N N . SER A 1 104 ? 0.136 15.761 -3.822 1.00 73.56 104 SER A N 1
ATOM 806 C CA . SER A 1 104 ? -1.095 14.985 -3.874 1.00 73.56 104 SER A CA 1
ATOM 807 C C . SER A 1 104 ? -1.779 15.265 -5.201 1.00 73.56 104 SER A C 1
ATOM 809 O O . SER A 1 104 ? -2.056 16.425 -5.500 1.00 73.56 104 SER A O 1
ATOM 811 N N . THR A 1 105 ? -2.067 14.217 -5.960 1.00 73.12 105 THR A N 1
ATOM 812 C CA . THR A 1 105 ? -2.879 14.297 -7.176 1.00 73.12 105 THR A CA 1
ATOM 813 C C . THR A 1 105 ? -3.882 13.163 -7.133 1.00 73.12 105 THR A C 1
ATOM 815 O O . THR A 1 105 ? -3.516 11.991 -6.998 1.00 73.12 105 THR A O 1
ATOM 818 N N . THR A 1 106 ? -5.159 13.508 -7.195 1.00 76.19 106 THR A N 1
ATOM 819 C CA . THR A 1 106 ? -6.235 12.538 -7.360 1.00 76.19 106 THR A CA 1
ATOM 820 C C . THR A 1 106 ? -6.550 12.352 -8.843 1.00 76.19 106 THR A C 1
ATOM 822 O O . THR A 1 106 ? -6.259 13.240 -9.642 1.00 76.19 106 THR A O 1
ATOM 825 N N . PRO A 1 107 ? -7.150 11.217 -9.242 1.00 69.75 107 PRO A N 1
ATOM 826 C CA . PRO A 1 107 ? -7.701 11.083 -10.586 1.00 69.75 107 PRO A CA 1
ATOM 827 C C . PRO A 1 107 ? -8.723 12.173 -10.924 1.00 69.75 107 PRO A C 1
ATOM 829 O O . PRO A 1 107 ? -8.877 12.493 -12.090 1.00 69.75 107 PRO A O 1
ATOM 832 N N . GLU A 1 108 ? -9.417 12.726 -9.924 1.00 77.94 108 GLU A N 1
ATOM 833 C CA . GLU A 1 108 ? -10.371 13.821 -10.107 1.00 77.94 108 GLU A CA 1
ATOM 834 C C . GLU A 1 108 ? -9.706 15.193 -10.342 1.00 77.94 108 GLU A C 1
ATOM 836 O O . GLU A 1 108 ? -10.377 16.109 -10.812 1.00 77.94 108 GLU A O 1
ATOM 841 N N . ASP A 1 109 ? -8.414 15.343 -10.025 1.00 71.06 109 ASP A N 1
ATOM 842 C CA . ASP A 1 109 ? -7.640 16.571 -10.271 1.00 71.06 109 ASP A CA 1
ATOM 843 C C . ASP A 1 109 ? -7.017 16.615 -11.684 1.00 71.06 109 ASP A C 1
ATOM 845 O O . ASP A 1 109 ? -6.408 17.624 -12.049 1.00 71.06 109 ASP A O 1
ATOM 849 N N . LEU A 1 110 ? -7.121 15.519 -12.449 1.00 61.28 110 LEU A N 1
ATOM 850 C CA . LEU A 1 110 ? -6.611 15.354 -13.818 1.00 61.28 110 LEU A CA 1
ATOM 851 C C . LEU A 1 110 ? -7.737 15.497 -14.848 1.00 61.28 110 LEU A C 1
ATOM 853 O O . LEU A 1 110 ? -7.459 16.095 -15.912 1.00 61.28 110 LEU A O 1
#

pLDDT: mean 90.82, std 8.65, range [56.19, 98.19]

Sequence (110 aa):
MREARYYTRQGAEIFCELCPQECRLAEGQTGVCGVRRVAEGKLVTLNYALCGAINMDPIEKKPLYHFYPGWDILSLGTTGCNLHCSFCQNWTLARGGKEQFAGSTTPEDL

Secondary structure (DSSP, 8-state):
-EE-SSEEEETTEEEE-SSTT--EE-TT-B-TTSSEEEETTEEEESSTTB--EEEEEEGGGSS-TTSSTT-EEEEEE-S--S---TT-TTHHHHHS-GGG---B--GGG-